Protein AF-Q7YS23-F1 (afdb_monomer_lite)

pLDDT: mean 78.77, std 21.62, range [31.27, 98.12]

Secondary structure (DSSP, 8-state):
-TTSPPHHHHHHTTTS-S--TTSPPPHHHHS--------S--------------------TTTTT-S--HHHHHHHHHHHHHHHHGGGGHHHHHHHHHHHTT-SSHHHHHHHHHHHHHTHHHHHHHHTTTHHHHHHHHHHHTT-SSHHHHHHHHHHHHHTHHHHHTS-TT--

Radius of gyration: 18.71 Å; chains: 1; bounding box: 56×41×37 Å

Foldseek 3Di:
DLQFDDPVNCVVVVVFFALCLVPPDDCVLQVQPDQPPPPPPDDDDDDDDDDDDPDPPPPPPVVPPPRDGSNNVVLQVLLVVLQVCAQVCCVVLVVQLVCQCPDPDLSSNLSSLSSLQSNCPSHVVVCVVVCLPVVVSLVVQCSDSTSSSVNSSVSSCVSCVVVVVPDDPPSD

InterPro domains:
  IPR011989 Armadillo-like helical [G3DSA:1.25.10.10] (34-172)
  IPR016024 Armadillo-type fold [SSF48371] (2-167)
  IPR040122 Importin beta family [PTHR10527] (60-164)

Organism: Bos taurus (NCBI:txid9913)

Structure (mmCIF, N/CA/C/O backbone):
data_AF-Q7YS23-F1
#
_entry.id   AF-Q7YS23-F1
#
loop_
_atom_site.group_PDB
_atom_site.id
_atom_site.type_symbol
_atom_site.label_atom_id
_atom_site.label_alt_id
_atom_site.label_comp_id
_atom_site.label_asym_id
_atom_site.label_entity_id
_atom_site.label_seq_id
_atom_site.pdbx_PDB_ins_code
_atom_site.Cartn_x
_atom_site.Cartn_y
_atom_site.Cartn_z
_atom_site.occupancy
_atom_site.B_iso_or_equiv
_atom_site.auth_seq_id
_atom_site.auth_comp_id
_atom_site.auth_asym_id
_atom_site.auth_atom_id
_atom_site.pdbx_PDB_model_num
ATOM 1 N N . ASN A 1 1 ? 5.981 -9.886 -11.941 1.00 60.47 1 ASN A N 1
ATOM 2 C CA . ASN A 1 1 ? 7.045 -10.423 -11.059 1.00 60.47 1 ASN A CA 1
ATOM 3 C C . ASN A 1 1 ? 8.075 -9.399 -10.585 1.00 60.47 1 ASN A C 1
ATOM 5 O O . ASN A 1 1 ? 8.807 -9.747 -9.677 1.00 60.47 1 ASN A O 1
ATOM 9 N N . GLY A 1 2 ? 8.130 -8.161 -11.105 1.00 78.62 2 GLY A N 1
ATOM 10 C CA . GLY A 1 2 ? 9.170 -7.195 -10.704 1.00 78.62 2 GLY A CA 1
ATOM 11 C C . GLY A 1 2 ? 9.095 -6.684 -9.258 1.00 78.62 2 GLY A C 1
ATOM 12 O O . GLY A 1 2 ? 10.122 -6.310 -8.721 1.00 78.62 2 GLY A O 1
ATOM 13 N N . MET A 1 3 ? 7.917 -6.701 -8.618 1.00 85.62 3 MET A N 1
ATOM 14 C CA . MET A 1 3 ? 7.718 -6.185 -7.250 1.00 85.62 3 MET A CA 1
ATOM 15 C C . MET A 1 3 ? 7.805 -7.236 -6.135 1.00 85.62 3 MET A C 1
ATOM 17 O O . MET A 1 3 ? 7.673 -6.881 -4.971 1.00 85.62 3 MET A O 1
ATOM 21 N N . LYS A 1 4 ? 8.004 -8.518 -6.459 1.00 87.19 4 LYS A N 1
ATOM 22 C CA . LYS A 1 4 ? 8.277 -9.537 -5.434 1.00 87.19 4 LYS A CA 1
ATOM 23 C C . LYS A 1 4 ? 9.730 -9.395 -4.982 1.00 87.19 4 LYS A C 1
ATOM 25 O O . LYS A 1 4 ? 10.582 -9.069 -5.806 1.00 87.19 4 LYS A O 1
ATOM 30 N N . TYR A 1 5 ? 10.011 -9.656 -3.706 1.00 85.00 5 TYR A N 1
ATOM 31 C CA . TYR A 1 5 ? 11.399 -9.783 -3.255 1.00 85.00 5 TYR A CA 1
ATOM 32 C C . TYR A 1 5 ? 12.104 -10.901 -4.029 1.00 85.00 5 TYR A C 1
ATOM 34 O O . TYR A 1 5 ? 11.506 -11.952 -4.277 1.00 85.00 5 TYR A O 1
ATOM 42 N N . SER A 1 6 ? 13.357 -10.669 -4.416 1.00 84.44 6 SER A N 1
ATOM 43 C CA . SER A 1 6 ? 14.227 -11.740 -4.896 1.00 84.44 6 SER A CA 1
ATOM 44 C C . SER A 1 6 ? 14.766 -12.558 -3.722 1.00 84.44 6 SER A C 1
ATOM 46 O O . SER A 1 6 ? 14.813 -12.076 -2.591 1.00 84.44 6 SER A O 1
ATOM 48 N N . ASP A 1 7 ? 15.225 -13.782 -3.987 1.00 80.38 7 ASP A N 1
ATOM 49 C CA . ASP A 1 7 ? 15.856 -14.613 -2.953 1.00 80.38 7 ASP A CA 1
ATOM 50 C C . ASP A 1 7 ? 17.074 -13.912 -2.335 1.00 80.38 7 ASP A C 1
ATOM 52 O O . ASP A 1 7 ? 17.320 -14.040 -1.141 1.00 80.38 7 ASP A O 1
ATOM 56 N N . ILE A 1 8 ? 17.805 -13.129 -3.136 1.00 80.25 8 ILE A N 1
ATOM 57 C CA . ILE A 1 8 ? 18.943 -12.326 -2.678 1.00 80.25 8 ILE A CA 1
ATOM 58 C C . ILE A 1 8 ? 18.465 -11.219 -1.735 1.00 80.25 8 ILE A C 1
ATOM 60 O O . ILE A 1 8 ? 19.043 -11.075 -0.663 1.00 80.25 8 ILE A O 1
ATOM 64 N N . ASP A 1 9 ? 17.388 -10.499 -2.079 1.00 78.88 9 ASP A N 1
ATOM 65 C CA . ASP A 1 9 ? 16.810 -9.483 -1.187 1.00 78.88 9 ASP A CA 1
ATOM 66 C C . ASP A 1 9 ? 16.396 -10.120 0.147 1.00 78.88 9 ASP A C 1
ATOM 68 O O . ASP A 1 9 ? 16.750 -9.614 1.201 1.00 78.88 9 ASP A O 1
ATOM 72 N N . ILE A 1 10 ? 15.710 -11.269 0.121 1.00 76.88 10 ILE A N 1
ATOM 73 C CA . ILE A 1 10 ? 15.285 -11.977 1.343 1.00 76.88 10 ILE A CA 1
ATOM 74 C C . ILE A 1 10 ? 16.498 -12.433 2.166 1.00 76.88 10 ILE A C 1
ATOM 76 O O . ILE A 1 10 ? 16.457 -12.393 3.393 1.00 76.88 10 ILE A O 1
ATOM 80 N N . ILE A 1 11 ? 17.578 -12.872 1.510 1.00 75.31 11 ILE A N 1
ATOM 81 C CA . ILE A 1 11 ? 18.821 -13.279 2.175 1.00 75.31 11 ILE A CA 1
ATOM 82 C C . ILE A 1 11 ? 19.512 -12.094 2.850 1.00 75.31 11 ILE A C 1
ATOM 84 O O . ILE A 1 11 ? 20.012 -12.261 3.958 1.00 75.31 11 ILE A O 1
ATOM 88 N N . LEU A 1 12 ? 19.551 -10.931 2.207 1.00 70.69 12 LEU A N 1
ATOM 89 C CA . LEU A 1 12 ? 20.114 -9.712 2.794 1.00 70.69 12 LEU A CA 1
ATOM 90 C C . LEU A 1 12 ? 19.232 -9.195 3.937 1.00 70.69 12 LEU A C 1
ATOM 92 O O . LEU A 1 12 ? 19.735 -8.777 4.970 1.00 70.69 12 LEU A O 1
ATOM 96 N N . LEU A 1 13 ? 17.914 -9.349 3.809 1.00 69.25 13 LEU A N 1
ATOM 97 C CA . LEU A 1 13 ? 16.922 -9.001 4.826 1.00 69.25 13 LEU A CA 1
ATOM 98 C C . LEU A 1 13 ? 16.822 -10.027 5.970 1.00 69.25 13 LEU A C 1
ATOM 100 O O . LEU A 1 13 ? 15.897 -9.933 6.768 1.00 69.25 13 LEU A O 1
ATOM 104 N N . LYS A 1 14 ? 17.724 -11.020 6.071 1.00 55.50 14 LYS A N 1
ATOM 105 C CA . LYS A 1 14 ? 17.616 -12.187 6.980 1.00 55.50 14 LYS A CA 1
ATOM 106 C C . LYS A 1 14 ? 17.473 -11.883 8.478 1.00 55.50 14 LYS A C 1
ATOM 108 O O . LYS A 1 14 ? 17.200 -12.824 9.218 1.00 55.50 14 LYS A O 1
ATOM 113 N N . GLY A 1 15 ? 17.613 -10.633 8.916 1.00 52.97 15 GLY A N 1
ATOM 114 C CA . GLY A 1 15 ? 17.202 -10.198 10.256 1.00 52.97 15 GLY A CA 1
ATOM 115 C C . GLY A 1 15 ? 15.677 -10.140 10.464 1.00 52.97 15 GLY A C 1
ATOM 116 O O . GLY A 1 15 ? 15.221 -10.435 11.560 1.00 52.97 15 GLY A O 1
ATOM 117 N N . ASP A 1 16 ? 14.890 -9.888 9.406 1.00 53.34 16 ASP A N 1
ATOM 118 C CA . ASP A 1 16 ? 13.453 -9.526 9.460 1.00 53.34 16 ASP A CA 1
ATOM 119 C C . ASP A 1 16 ? 12.489 -10.670 9.055 1.00 53.34 16 ASP A C 1
ATOM 121 O O . ASP A 1 16 ? 11.304 -10.449 8.777 1.00 53.34 16 ASP A O 1
ATOM 125 N N . VAL A 1 17 ? 12.988 -11.906 8.910 1.00 54.16 17 VAL A N 1
ATOM 126 C CA . VAL A 1 17 ? 12.231 -13.022 8.289 1.00 54.16 17 VAL A CA 1
ATOM 127 C C . VAL A 1 17 ? 11.755 -14.074 9.301 1.00 54.16 17 VAL A C 1
ATOM 129 O O . VAL A 1 17 ? 10.964 -14.958 8.938 1.00 54.16 17 VAL A O 1
ATOM 132 N N . GLU A 1 18 ? 12.187 -14.007 10.560 1.00 58.62 18 GLU A N 1
ATOM 133 C CA . GLU A 1 18 ? 11.705 -14.922 11.603 1.00 58.62 18 GLU A CA 1
ATOM 134 C C . GLU A 1 18 ? 10.231 -14.631 11.956 1.00 58.62 18 GLU A C 1
ATOM 136 O O . GLU A 1 18 ? 9.740 -13.522 11.779 1.00 58.62 18 GLU A O 1
ATOM 141 N N . GLU A 1 19 ? 9.462 -15.662 12.330 1.00 61.59 19 GLU A N 1
ATOM 142 C CA . GLU A 1 19 ? 8.054 -15.504 12.739 1.00 61.59 19 GLU A CA 1
ATOM 143 C C . GLU A 1 19 ? 8.002 -14.883 14.140 1.00 61.59 19 GLU A C 1
ATOM 145 O O . GLU A 1 19 ? 7.949 -15.582 15.150 1.00 61.59 19 GLU A O 1
ATOM 150 N N . ASP A 1 20 ? 8.064 -13.559 14.178 1.00 64.00 20 ASP A N 1
ATOM 151 C CA . ASP A 1 20 ? 8.302 -12.735 15.361 1.00 64.00 20 ASP A CA 1
ATOM 152 C C . ASP A 1 20 ? 7.023 -12.140 15.968 1.00 64.00 20 ASP A C 1
ATOM 154 O O . ASP A 1 20 ? 7.099 -11.250 16.799 1.00 64.00 20 ASP A O 1
ATOM 158 N N . GLU A 1 21 ? 5.843 -12.654 15.608 1.00 65.69 21 GLU A N 1
ATOM 159 C CA . GLU A 1 21 ? 4.524 -12.110 15.992 1.00 65.69 21 GLU A CA 1
ATOM 160 C C . GLU A 1 21 ? 4.373 -11.816 17.502 1.00 65.69 21 GLU A C 1
ATOM 162 O O . GLU A 1 21 ? 3.645 -10.911 17.903 1.00 65.69 21 GLU A O 1
ATOM 167 N N . THR A 1 22 ? 5.046 -12.590 18.360 1.00 70.75 22 THR A N 1
ATOM 168 C CA . THR A 1 22 ? 4.995 -12.435 19.825 1.00 70.75 22 THR A CA 1
ATOM 169 C C . THR A 1 22 ? 6.064 -11.504 20.403 1.00 70.75 22 THR A C 1
ATOM 171 O O . THR A 1 22 ? 6.093 -11.286 21.616 1.00 70.75 22 THR A O 1
ATOM 174 N N . ILE A 1 23 ? 6.971 -11.007 19.571 1.00 72.19 23 ILE A N 1
ATOM 175 C CA . ILE A 1 23 ? 8.055 -10.099 19.932 1.00 72.19 23 ILE A CA 1
ATOM 176 C C . ILE A 1 23 ? 7.585 -8.691 19.547 1.00 72.19 23 ILE A C 1
ATOM 178 O O . ILE A 1 23 ? 7.229 -8.471 18.394 1.00 72.19 23 ILE A O 1
ATOM 182 N N . PRO A 1 24 ? 7.520 -7.733 20.490 1.00 72.56 24 PRO A N 1
ATOM 183 C CA . PRO A 1 24 ? 7.206 -6.354 20.138 1.00 72.56 24 PRO A CA 1
ATOM 184 C C . PRO A 1 24 ? 8.202 -5.825 19.100 1.00 72.56 24 PRO A C 1
ATOM 186 O O . PRO A 1 24 ? 9.406 -5.908 19.338 1.00 72.56 24 PRO A O 1
ATOM 189 N N . ASP A 1 25 ? 7.688 -5.270 17.998 1.00 68.00 25 ASP A N 1
ATOM 190 C CA . ASP A 1 25 ? 8.489 -4.619 16.956 1.00 68.00 25 ASP A CA 1
ATOM 191 C C . ASP A 1 25 ? 9.444 -3.592 17.579 1.00 68.00 25 ASP A C 1
ATOM 193 O O . ASP A 1 25 ? 9.017 -2.706 18.335 1.00 68.00 25 ASP A O 1
ATOM 197 N N . SER A 1 26 ? 10.736 -3.685 17.263 1.00 72.38 26 SER A N 1
ATOM 198 C CA . SER A 1 26 ? 11.670 -2.614 17.589 1.00 72.38 26 SER A CA 1
ATOM 199 C C . SER A 1 26 ? 11.424 -1.427 16.655 1.00 72.38 26 SER A C 1
ATOM 201 O O . SER A 1 26 ? 10.899 -1.571 15.550 1.00 72.38 26 SER A O 1
ATOM 203 N N . GLU A 1 27 ? 11.824 -0.217 17.061 1.00 63.06 27 GLU A N 1
ATOM 204 C CA . GLU A 1 27 ? 11.686 0.948 16.178 1.00 63.06 27 GLU A CA 1
ATOM 205 C C . GLU A 1 27 ? 12.409 0.761 14.838 1.00 63.06 27 GLU A C 1
ATOM 207 O O . GLU A 1 27 ? 12.024 1.396 13.863 1.00 63.06 27 GLU A O 1
ATOM 212 N N . GLN A 1 28 ? 13.452 -0.068 14.775 1.00 65.25 28 GLN A N 1
ATOM 213 C CA . GLN A 1 28 ? 14.224 -0.293 13.553 1.00 65.25 28 GLN A CA 1
ATOM 214 C C . GLN A 1 28 ? 13.462 -1.161 12.538 1.00 65.25 28 GLN A C 1
ATOM 216 O O . GLN A 1 28 ? 13.5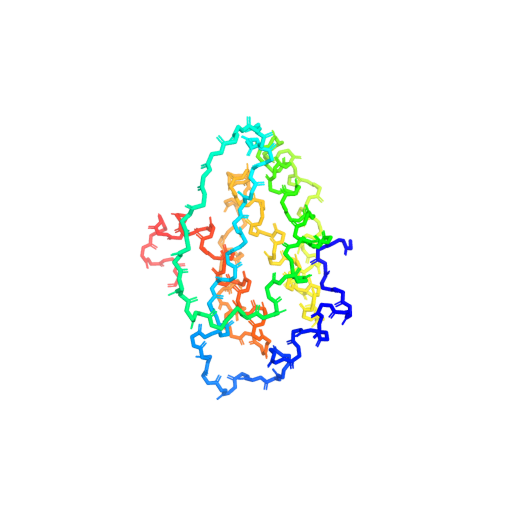43 -0.883 11.344 1.00 65.25 28 GLN A O 1
ATOM 221 N N . ASP A 1 29 ? 12.638 -2.102 13.004 1.00 66.19 29 ASP A N 1
ATOM 222 C CA . ASP A 1 29 ? 11.932 -3.087 12.163 1.00 66.19 29 ASP A CA 1
ATOM 223 C C . ASP A 1 29 ? 10.753 -2.455 11.401 1.00 66.19 29 ASP A C 1
ATOM 225 O O . ASP A 1 29 ? 10.464 -2.769 10.242 1.00 66.19 29 ASP A O 1
ATOM 229 N N . ILE A 1 30 ? 10.071 -1.510 12.054 1.00 66.31 30 ILE A N 1
ATOM 230 C CA . ILE A 1 30 ? 8.906 -0.799 11.503 1.00 66.31 30 ILE A CA 1
ATOM 231 C C . ILE A 1 30 ? 9.242 0.596 10.983 1.00 66.31 30 ILE A C 1
ATOM 233 O O . ILE A 1 30 ? 8.357 1.289 10.464 1.00 66.31 30 ILE A O 1
ATOM 237 N N . ARG A 1 31 ? 10.498 1.040 11.125 1.00 60.84 31 ARG A N 1
ATOM 238 C CA . ARG A 1 31 ? 10.931 2.328 10.585 1.00 60.84 31 ARG A CA 1
ATOM 239 C C . ARG A 1 31 ? 10.668 2.325 9.082 1.00 60.84 31 ARG A C 1
ATOM 241 O O . ARG A 1 31 ? 11.117 1.415 8.380 1.00 60.84 31 ARG A O 1
ATOM 248 N N . PRO A 1 32 ? 9.948 3.329 8.552 1.00 53.69 32 PRO A N 1
ATOM 249 C CA . PRO A 1 32 ? 9.711 3.364 7.127 1.00 53.69 32 PRO A CA 1
ATOM 250 C C . PRO A 1 32 ? 11.061 3.516 6.428 1.00 53.69 32 PRO A C 1
ATOM 252 O O . PRO A 1 32 ? 11.756 4.520 6.599 1.00 53.69 32 PRO A O 1
ATOM 255 N N . ARG A 1 33 ? 11.430 2.521 5.620 1.00 63.50 33 ARG A N 1
ATOM 256 C CA . ARG A 1 33 ? 12.567 2.611 4.700 1.00 63.50 33 ARG A CA 1
ATOM 257 C C . ARG A 1 33 ? 12.160 3.542 3.557 1.00 63.50 33 ARG A C 1
ATOM 259 O O . ARG A 1 33 ? 11.735 3.105 2.484 1.00 63.50 33 ARG A O 1
ATOM 266 N N . PHE A 1 34 ? 12.166 4.847 3.835 1.00 50.59 34 PHE A N 1
ATOM 267 C CA . PHE A 1 34 ? 11.861 5.883 2.856 1.00 50.59 34 PHE A CA 1
ATOM 268 C C . PHE A 1 34 ? 12.984 5.930 1.831 1.00 50.59 34 PHE A C 1
ATOM 270 O O . PHE A 1 34 ? 14.045 6.505 2.053 1.00 50.59 34 PHE A O 1
ATOM 277 N N . HIS A 1 35 ? 12.718 5.346 0.674 1.00 49.59 35 HIS A N 1
ATOM 278 C CA . HIS A 1 35 ? 13.570 5.505 -0.485 1.00 49.59 35 HIS A CA 1
ATOM 279 C C . HIS A 1 35 ? 13.368 6.928 -0.998 1.00 49.59 35 HIS A C 1
ATOM 281 O O . HIS A 1 35 ? 12.295 7.260 -1.507 1.00 49.59 35 HIS A O 1
ATOM 287 N N . ARG A 1 36 ? 14.366 7.798 -0.811 1.00 40.88 36 ARG A N 1
ATOM 288 C CA . ARG A 1 36 ? 14.339 9.141 -1.396 1.00 40.88 36 ARG A CA 1
ATOM 289 C C . ARG A 1 36 ? 14.201 8.988 -2.910 1.00 40.88 36 ARG A C 1
ATOM 291 O O . ARG A 1 36 ? 15.074 8.417 -3.559 1.00 40.88 36 ARG A O 1
ATOM 298 N N . SER A 1 37 ? 13.124 9.518 -3.484 1.00 38.81 37 SER A N 1
ATOM 299 C CA . SER A 1 37 ? 13.004 9.659 -4.934 1.00 38.81 37 SER A CA 1
ATOM 300 C C . SER A 1 37 ? 14.092 10.619 -5.415 1.00 38.81 37 SER A C 1
ATOM 302 O O . SER A 1 37 ? 13.899 11.834 -5.387 1.00 38.81 37 SER A O 1
ATOM 304 N N . ARG A 1 38 ? 15.248 10.106 -5.857 1.00 44.22 38 ARG A N 1
ATOM 305 C CA . ARG A 1 38 ? 16.154 10.896 -6.698 1.00 44.22 38 ARG A CA 1
ATOM 306 C C . ARG A 1 38 ? 15.452 11.091 -8.035 1.00 44.22 38 ARG A C 1
ATOM 308 O O . ARG A 1 38 ? 15.496 10.237 -8.916 1.00 44.22 38 ARG A O 1
ATOM 315 N N . THR A 1 39 ? 14.766 12.218 -8.181 1.00 38.97 39 THR A N 1
ATOM 316 C CA . THR A 1 39 ? 14.409 12.746 -9.493 1.00 38.97 39 THR A CA 1
ATOM 317 C C . THR A 1 39 ? 15.709 12.914 -10.284 1.00 38.97 39 THR A C 1
ATOM 319 O O . THR A 1 39 ? 16.638 13.584 -9.843 1.00 38.97 39 THR A O 1
ATOM 322 N N . VAL A 1 40 ? 15.808 12.268 -11.450 1.00 45.19 40 VAL A N 1
ATOM 323 C CA . VAL A 1 40 ? 16.997 12.249 -12.334 1.00 45.19 40 VAL A CA 1
ATOM 324 C C . VAL A 1 40 ? 17.172 13.596 -13.063 1.00 45.19 40 VAL A C 1
ATOM 326 O O . VAL A 1 40 ? 17.474 13.662 -14.247 1.00 45.19 40 VAL A O 1
ATOM 329 N N . ALA A 1 41 ? 16.915 14.708 -12.379 1.00 41.28 41 ALA A N 1
ATOM 330 C CA . ALA A 1 41 ? 16.876 16.039 -12.964 1.00 41.28 41 ALA A CA 1
ATOM 331 C C . ALA A 1 41 ? 17.677 17.042 -12.129 1.00 41.28 41 ALA A C 1
ATOM 333 O O . ALA A 1 41 ? 17.157 18.092 -11.784 1.00 41.28 41 ALA A O 1
ATOM 334 N N . GLN A 1 42 ? 18.927 16.711 -11.795 1.00 43.31 42 GLN A N 1
ATOM 335 C CA . GLN A 1 42 ? 20.008 17.686 -11.598 1.00 43.31 42 GLN A CA 1
ATOM 336 C C . GLN A 1 42 ? 21.325 16.954 -11.320 1.00 43.31 42 GLN A C 1
ATOM 338 O O . GLN A 1 42 ? 21.697 16.694 -10.182 1.00 43.31 42 GLN A O 1
ATOM 343 N N . GLN A 1 43 ? 22.035 16.613 -12.389 1.00 36.47 43 GLN A N 1
ATOM 344 C CA . GLN A 1 43 ? 23.493 16.575 -12.375 1.00 36.47 43 GLN A CA 1
ATOM 345 C C . GLN A 1 43 ? 23.931 17.373 -13.598 1.00 36.47 43 GLN A C 1
ATOM 347 O O . GLN A 1 43 ? 23.989 16.859 -14.711 1.00 36.47 43 GLN A O 1
ATOM 352 N N . HIS A 1 44 ? 24.098 18.674 -13.393 1.00 35.47 44 HIS A N 1
ATOM 353 C CA . HIS A 1 44 ? 24.958 19.484 -14.236 1.00 35.47 44 HIS A CA 1
ATOM 354 C C . HIS A 1 44 ? 26.115 19.913 -13.347 1.00 35.47 44 HIS A C 1
ATOM 356 O O . HIS A 1 44 ? 25.892 20.448 -12.261 1.00 35.47 44 HIS A O 1
ATOM 362 N N . ASP A 1 45 ? 27.305 19.566 -13.820 1.00 38.72 45 ASP A N 1
ATOM 363 C CA . ASP A 1 45 ? 28.608 19.868 -13.256 1.00 38.72 45 ASP A CA 1
ATOM 364 C C . ASP A 1 45 ? 28.782 21.367 -12.990 1.00 38.72 45 ASP A C 1
ATOM 366 O O . ASP A 1 45 ? 28.482 22.180 -13.864 1.00 38.72 45 ASP A O 1
ATOM 370 N N . GLU A 1 46 ? 29.350 21.721 -11.836 1.00 34.41 46 GLU A N 1
ATOM 371 C CA . GLU A 1 46 ? 30.355 22.784 -11.775 1.00 34.41 46 GLU A CA 1
ATOM 372 C C . GLU A 1 46 ? 31.232 22.631 -10.521 1.00 34.41 46 GLU A C 1
ATOM 374 O O . GLU A 1 46 ? 30.742 22.419 -9.413 1.00 34.41 46 GLU A O 1
ATOM 379 N N . ASP A 1 47 ? 32.542 22.693 -10.758 1.00 37.56 47 ASP A N 1
ATOM 380 C CA . ASP A 1 47 ? 33.663 22.562 -9.827 1.00 37.56 47 ASP A CA 1
ATOM 381 C C . ASP A 1 47 ? 33.600 23.509 -8.614 1.00 37.56 47 ASP A C 1
ATOM 383 O O . ASP A 1 47 ? 33.291 24.693 -8.765 1.00 37.56 47 ASP A O 1
ATOM 387 N N . GLY A 1 48 ? 34.070 23.054 -7.441 1.00 31.27 48 GLY A N 1
ATOM 388 C CA . GLY A 1 48 ? 34.555 23.990 -6.420 1.00 31.27 48 GLY A CA 1
ATOM 389 C C . GLY A 1 48 ? 34.694 23.495 -4.976 1.00 31.27 48 GLY A C 1
ATOM 390 O O . GLY A 1 48 ? 33.772 23.669 -4.195 1.00 31.27 48 GLY A O 1
ATOM 391 N N . ILE A 1 49 ? 35.926 23.091 -4.634 1.00 32.91 49 ILE A N 1
ATOM 392 C CA . ILE A 1 49 ? 36.630 23.276 -3.343 1.00 32.91 49 ILE A CA 1
ATOM 393 C C . ILE A 1 49 ? 36.261 22.344 -2.167 1.00 32.91 49 ILE A C 1
ATOM 395 O O . ILE A 1 49 ? 35.138 22.290 -1.686 1.00 32.91 49 ILE A O 1
ATOM 399 N N . GLU A 1 50 ? 37.314 21.662 -1.709 1.00 41.19 50 GLU A N 1
ATOM 400 C CA . GLU A 1 50 ? 37.463 20.822 -0.519 1.00 41.19 50 GLU A CA 1
ATOM 401 C C . GLU A 1 50 ? 37.193 21.594 0.787 1.00 41.19 50 GLU A C 1
ATOM 403 O O . GLU A 1 50 ? 37.849 22.602 1.050 1.00 41.19 50 GLU A O 1
ATOM 408 N N . GLU A 1 51 ? 36.317 21.064 1.644 1.00 35.47 51 GLU A N 1
ATOM 409 C CA . GLU A 1 51 ? 36.406 21.232 3.099 1.00 35.47 51 GLU A CA 1
ATOM 410 C C . GLU A 1 51 ? 36.261 19.841 3.737 1.00 35.47 51 GLU A C 1
ATOM 412 O O . GLU A 1 51 ? 35.242 19.169 3.583 1.00 35.47 51 GLU A O 1
ATOM 417 N N . GLU A 1 52 ? 37.344 19.384 4.370 1.00 43.84 52 GLU A N 1
ATOM 418 C CA . GLU A 1 52 ? 37.376 18.204 5.232 1.00 43.84 52 GLU A CA 1
ATOM 419 C C . GLU A 1 52 ? 36.606 18.521 6.524 1.00 43.84 52 GLU A C 1
ATOM 421 O O . GLU A 1 52 ? 37.080 19.299 7.353 1.00 43.84 52 GLU A O 1
ATOM 426 N N . GLU A 1 53 ? 35.434 17.912 6.706 1.00 37.22 53 GLU A N 1
ATOM 427 C CA . GLU A 1 53 ? 34.846 17.703 8.030 1.00 37.22 53 GLU A CA 1
ATOM 428 C C . GLU A 1 53 ? 34.961 16.206 8.355 1.00 37.22 53 GLU A C 1
ATOM 430 O O . GLU A 1 53 ? 34.285 15.369 7.757 1.00 37.22 53 GLU A O 1
ATOM 435 N N . ASP A 1 54 ? 35.885 15.887 9.270 1.00 47.53 54 ASP A N 1
ATOM 436 C CA . ASP A 1 54 ? 35.914 14.640 10.039 1.00 47.53 54 ASP A CA 1
ATOM 437 C C . ASP A 1 54 ? 34.596 14.540 10.831 1.00 47.53 54 ASP A C 1
ATOM 439 O O . ASP A 1 54 ? 34.509 15.030 11.960 1.00 47.53 54 ASP A O 1
ATOM 443 N N . ASP A 1 55 ? 33.575 13.913 10.247 1.00 41.31 55 ASP A N 1
ATOM 444 C CA . ASP A 1 55 ? 32.524 13.248 11.013 1.00 41.31 55 ASP A CA 1
ATOM 445 C C . ASP A 1 55 ? 32.786 11.742 10.933 1.00 41.31 55 ASP A C 1
ATOM 447 O O . ASP A 1 55 ? 32.609 11.088 9.904 1.00 41.31 55 ASP A O 1
ATOM 451 N N . ASP A 1 56 ? 33.257 11.222 12.064 1.00 45.19 56 ASP A N 1
ATOM 452 C CA . ASP A 1 56 ? 33.437 9.813 12.417 1.00 45.19 56 ASP A CA 1
ATOM 453 C C . ASP A 1 56 ? 32.052 9.134 12.572 1.00 45.19 56 ASP A C 1
ATOM 455 O O . ASP A 1 56 ? 31.757 8.469 13.567 1.00 45.19 56 ASP A O 1
ATOM 459 N N . ASP A 1 57 ? 31.161 9.337 11.600 1.00 43.53 57 ASP A N 1
ATOM 460 C CA . ASP A 1 57 ? 29.999 8.486 11.413 1.00 43.53 57 ASP A CA 1
ATOM 461 C C . ASP A 1 57 ? 30.529 7.229 10.734 1.00 43.53 57 ASP A C 1
ATOM 463 O O . ASP A 1 57 ? 30.928 7.266 9.569 1.00 43.53 57 ASP A O 1
ATOM 467 N N . GLU A 1 58 ? 30.582 6.124 11.484 1.00 41.28 58 GLU A N 1
ATOM 468 C CA . GLU A 1 58 ? 30.699 4.774 10.938 1.00 41.28 58 GLU A CA 1
ATOM 469 C C . GLU A 1 58 ? 29.759 4.679 9.733 1.00 41.28 58 GLU A C 1
ATOM 471 O O . GLU A 1 58 ? 28.547 4.520 9.882 1.00 41.28 58 GLU A O 1
ATOM 476 N N . ILE A 1 59 ? 30.324 4.854 8.535 1.00 41.88 59 ILE A N 1
ATOM 477 C CA . ILE A 1 59 ? 29.623 4.668 7.279 1.00 41.88 59 ILE A CA 1
ATOM 478 C C . ILE A 1 59 ? 29.214 3.208 7.318 1.00 41.88 59 ILE A C 1
ATOM 480 O O . ILE A 1 59 ? 30.053 2.315 7.195 1.00 41.88 59 ILE A O 1
ATOM 484 N N . ASP A 1 60 ? 27.932 2.990 7.592 1.00 42.69 60 ASP A N 1
ATOM 485 C CA . ASP A 1 60 ? 27.276 1.707 7.475 1.00 42.69 60 ASP A CA 1
ATOM 486 C C . ASP A 1 60 ? 27.537 1.218 6.047 1.00 42.69 60 ASP A C 1
ATOM 488 O O . ASP A 1 60 ? 26.908 1.652 5.080 1.00 42.69 60 ASP A O 1
ATOM 492 N N . ASP A 1 61 ? 28.550 0.363 5.901 1.00 41.00 61 ASP A N 1
ATOM 493 C CA . ASP A 1 61 ? 28.989 -0.221 4.633 1.00 41.00 61 ASP A CA 1
ATOM 494 C C . ASP A 1 61 ? 27.863 -1.057 3.968 1.00 41.00 61 ASP A C 1
ATOM 496 O O . ASP A 1 61 ? 28.048 -1.568 2.860 1.00 41.00 61 ASP A O 1
ATOM 500 N N . ASP A 1 62 ? 26.679 -1.177 4.592 1.00 48.22 62 ASP A N 1
ATOM 501 C CA . ASP A 1 62 ? 25.449 -1.735 4.011 1.00 48.22 62 ASP A CA 1
ATOM 502 C C . ASP A 1 62 ? 24.702 -0.760 3.068 1.00 48.22 62 ASP A C 1
ATOM 504 O O . ASP A 1 62 ? 23.979 -1.190 2.161 1.00 48.22 62 ASP A O 1
ATOM 508 N N . ASP A 1 63 ? 24.916 0.557 3.182 1.00 49.59 63 ASP A N 1
ATOM 509 C CA . ASP A 1 63 ? 24.172 1.551 2.389 1.00 49.59 63 ASP A CA 1
ATOM 510 C C . ASP A 1 63 ? 24.651 1.659 0.926 1.00 49.59 63 ASP A C 1
ATOM 512 O O . ASP A 1 63 ? 23.927 2.143 0.050 1.00 49.59 63 ASP A O 1
ATOM 516 N N . THR A 1 64 ? 25.844 1.156 0.594 1.00 46.38 64 THR A N 1
ATOM 517 C CA . THR A 1 64 ? 26.427 1.349 -0.750 1.00 46.38 64 THR A CA 1
ATOM 518 C C . THR A 1 64 ? 26.043 0.282 -1.785 1.00 46.38 64 THR A C 1
ATOM 520 O O . THR A 1 64 ? 26.193 0.522 -2.986 1.00 46.38 64 THR A O 1
ATOM 523 N N . ILE A 1 65 ? 25.478 -0.864 -1.379 1.00 47.84 65 ILE A N 1
ATOM 524 C CA . ILE A 1 65 ? 25.022 -1.930 -2.305 1.00 47.84 65 ILE A CA 1
ATOM 525 C C . ILE A 1 65 ? 23.481 -1.970 -2.457 1.00 47.84 65 ILE A C 1
ATOM 527 O O . ILE A 1 65 ? 22.957 -2.592 -3.385 1.00 47.84 65 ILE A O 1
ATOM 531 N N . SER A 1 66 ? 22.735 -1.252 -1.613 1.00 59.47 66 SER A N 1
ATOM 532 C CA . SER A 1 66 ? 21.276 -1.397 -1.453 1.00 59.47 66 SER A CA 1
ATOM 533 C C . SER A 1 66 ? 20.397 -0.545 -2.390 1.00 59.47 66 SER A C 1
ATOM 535 O O . SER A 1 66 ? 19.187 -0.782 -2.511 1.00 59.47 66 SER A O 1
ATOM 537 N N . ASP A 1 67 ? 20.917 0.479 -3.067 1.00 64.38 67 ASP A N 1
ATOM 538 C CA . ASP A 1 67 ? 20.051 1.656 -3.209 1.00 64.38 67 ASP A CA 1
ATOM 539 C C . ASP A 1 67 ? 18.999 1.614 -4.343 1.00 64.38 67 ASP A C 1
ATOM 541 O O . ASP A 1 67 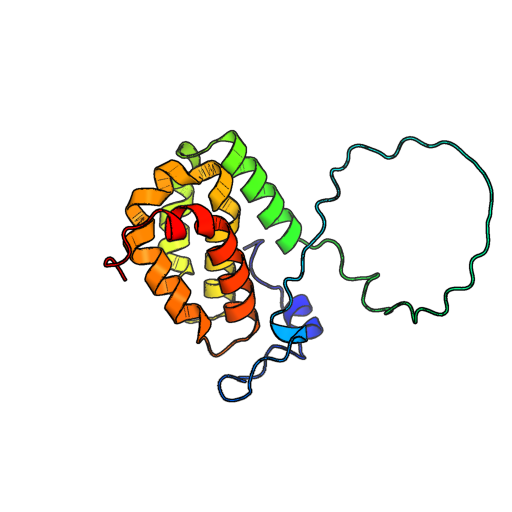? 17.898 2.155 -4.195 1.00 64.38 67 ASP A O 1
ATOM 545 N N . TRP A 1 68 ? 19.214 0.851 -5.422 1.00 74.56 68 TRP A N 1
ATOM 546 C CA . TRP A 1 68 ? 18.228 0.735 -6.509 1.00 74.56 68 TRP A CA 1
ATOM 547 C C . TRP A 1 68 ? 18.145 -0.666 -7.121 1.00 74.56 68 TRP A C 1
ATOM 549 O O . TRP A 1 68 ? 19.015 -1.087 -7.879 1.00 74.56 68 TRP A O 1
ATOM 559 N N . ASN A 1 69 ? 17.050 -1.379 -6.846 1.00 82.56 69 ASN A N 1
ATOM 560 C CA . ASN A 1 69 ? 16.791 -2.714 -7.388 1.00 82.56 69 ASN A CA 1
ATOM 561 C C . ASN A 1 69 ? 15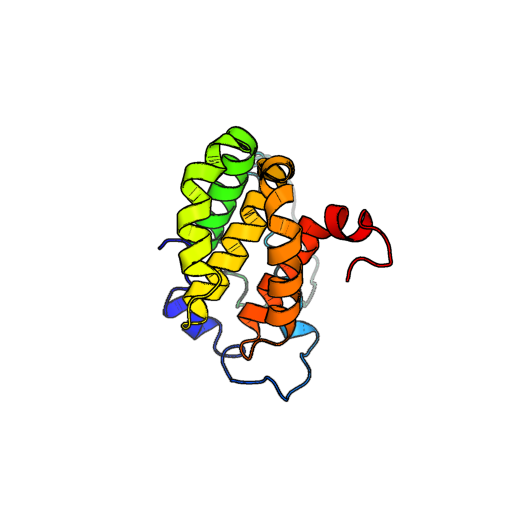.539 -2.738 -8.287 1.00 82.56 69 ASN A C 1
ATOM 563 O O . ASN A 1 69 ? 14.765 -1.777 -8.367 1.00 82.56 69 ASN A O 1
ATOM 567 N N . LEU A 1 70 ? 15.326 -3.863 -8.982 1.00 88.06 70 LEU A N 1
ATOM 568 C CA . LEU A 1 70 ? 14.190 -4.049 -9.895 1.00 88.06 70 LEU A CA 1
ATOM 569 C C . LEU A 1 70 ? 12.842 -3.804 -9.203 1.00 88.06 70 LEU A C 1
ATOM 571 O O . LEU A 1 70 ? 11.916 -3.275 -9.822 1.00 88.06 70 LEU A O 1
ATOM 575 N N . ARG A 1 71 ? 12.746 -4.159 -7.921 1.00 89.31 71 ARG A N 1
ATOM 576 C CA . ARG A 1 71 ? 11.551 -3.971 -7.104 1.00 89.31 71 ARG A CA 1
ATOM 577 C C . ARG A 1 71 ? 11.233 -2.493 -6.894 1.00 89.31 71 ARG A C 1
ATOM 579 O O . ARG A 1 71 ? 10.111 -2.086 -7.203 1.00 89.31 71 ARG A O 1
ATOM 586 N N . LYS A 1 72 ? 12.212 -1.682 -6.476 1.00 85.25 72 LYS A N 1
ATOM 587 C CA . LYS A 1 72 ? 12.070 -0.218 -6.330 1.00 85.25 72 LYS A CA 1
ATOM 588 C C . LYS A 1 72 ? 11.712 0.438 -7.664 1.00 85.25 72 LYS A C 1
ATOM 590 O O . LYS A 1 72 ? 10.750 1.198 -7.740 1.00 85.25 72 LYS A O 1
ATOM 595 N N . CYS A 1 73 ? 12.415 0.066 -8.736 1.00 91.06 73 CYS A N 1
ATOM 596 C CA . CYS A 1 73 ? 12.147 0.576 -10.080 1.00 91.06 73 CYS A CA 1
ATOM 597 C C . CYS A 1 73 ? 10.725 0.248 -10.557 1.00 91.06 73 CYS A C 1
ATOM 599 O O . CYS A 1 73 ? 10.039 1.114 -11.094 1.00 91.06 73 CYS A O 1
ATOM 601 N N . SER A 1 74 ? 10.256 -0.979 -10.312 1.00 94.75 74 SER A N 1
ATOM 602 C CA . SER A 1 74 ? 8.905 -1.404 -10.689 1.00 94.75 74 SER A CA 1
ATOM 603 C C . SER A 1 74 ? 7.828 -0.613 -9.943 1.00 94.75 74 SER A C 1
ATOM 605 O O . SER A 1 74 ? 6.853 -0.194 -10.563 1.00 94.75 74 SER A O 1
ATOM 607 N N . ALA A 1 75 ? 8.000 -0.395 -8.635 1.00 93.19 75 ALA A N 1
ATOM 608 C CA . ALA A 1 75 ? 7.059 0.381 -7.828 1.00 93.19 75 ALA A CA 1
ATOM 609 C C . ALA A 1 75 ? 7.027 1.857 -8.255 1.00 93.19 75 ALA A C 1
ATOM 611 O O . ALA A 1 75 ? 5.948 2.397 -8.484 1.00 93.19 75 ALA A O 1
ATOM 612 N N . ALA A 1 76 ? 8.197 2.475 -8.453 1.00 92.00 76 ALA A N 1
ATOM 613 C CA . ALA A 1 76 ? 8.305 3.859 -8.913 1.00 92.00 76 ALA A CA 1
ATOM 614 C C . ALA A 1 76 ? 7.701 4.054 -10.313 1.00 92.00 76 ALA A C 1
ATOM 616 O O . ALA A 1 76 ? 6.976 5.016 -10.556 1.00 92.00 76 ALA A O 1
ATOM 617 N N . ALA A 1 77 ? 7.948 3.119 -11.235 1.00 95.44 77 ALA A N 1
ATOM 618 C CA . ALA A 1 77 ? 7.337 3.153 -12.558 1.00 95.44 77 ALA A CA 1
ATOM 619 C C . ALA A 1 77 ? 5.808 3.029 -12.478 1.00 95.44 77 ALA A C 1
ATOM 621 O O . ALA A 1 77 ? 5.105 3.745 -13.191 1.00 95.44 77 ALA A O 1
ATOM 622 N N . LEU A 1 78 ? 5.285 2.154 -11.609 1.00 97.25 78 LEU A N 1
ATOM 623 C CA . LEU A 1 78 ? 3.841 2.008 -11.434 1.00 97.25 78 LEU A CA 1
ATOM 624 C C . LEU A 1 78 ? 3.199 3.266 -10.832 1.00 97.25 78 LEU A C 1
ATOM 626 O O . LEU A 1 78 ? 2.131 3.652 -11.293 1.00 97.25 78 LEU A O 1
ATOM 630 N N . ASP A 1 79 ? 3.842 3.917 -9.864 1.00 95.94 79 ASP A N 1
ATOM 631 C CA . ASP A 1 79 ? 3.364 5.178 -9.278 1.00 95.94 79 ASP A CA 1
ATOM 632 C C . ASP A 1 79 ? 3.257 6.286 -10.346 1.00 95.94 79 ASP A C 1
ATOM 634 O O . ASP A 1 79 ? 2.219 6.934 -10.506 1.00 95.94 79 ASP A O 1
ATOM 638 N N . VAL A 1 80 ? 4.281 6.426 -11.196 1.00 97.31 80 VAL A N 1
ATOM 639 C CA . VAL A 1 80 ? 4.236 7.358 -12.337 1.00 97.31 80 VAL A CA 1
ATOM 640 C C . VAL A 1 80 ? 3.109 6.996 -13.309 1.00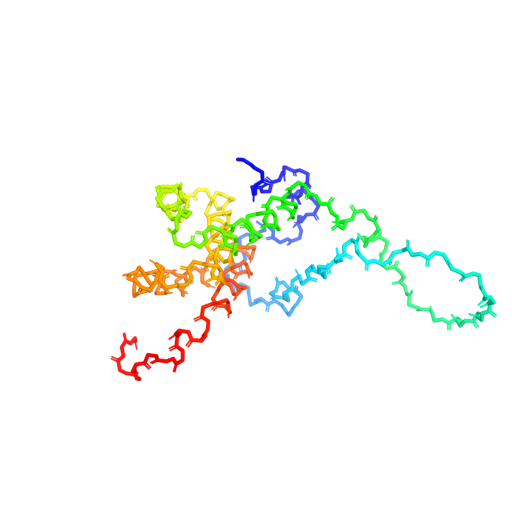 97.31 80 VAL A C 1
ATOM 642 O O . VAL A 1 80 ? 2.356 7.873 -13.730 1.00 97.31 80 VAL A O 1
ATOM 645 N N . LEU A 1 81 ? 2.948 5.714 -13.654 1.00 97.75 81 LEU A N 1
ATOM 646 C CA . LEU A 1 81 ? 1.860 5.266 -14.529 1.00 97.75 81 LEU A CA 1
ATOM 647 C C . LEU A 1 81 ? 0.482 5.553 -13.921 1.00 97.75 81 LEU A C 1
ATOM 649 O O . LEU A 1 81 ? -0.403 6.020 -14.635 1.00 97.75 81 LEU A O 1
ATOM 653 N N . ALA A 1 82 ? 0.304 5.327 -12.620 1.00 98.00 82 ALA A N 1
ATOM 654 C CA . ALA A 1 82 ? -0.932 5.638 -11.913 1.00 98.00 82 ALA A CA 1
ATOM 655 C C . ALA A 1 82 ? -1.243 7.137 -11.975 1.00 98.00 82 ALA A C 1
ATOM 657 O O . ALA A 1 82 ? -2.388 7.514 -12.202 1.00 98.00 82 ALA A O 1
ATOM 658 N N . ASN A 1 83 ? -0.237 8.002 -11.845 1.00 95.75 83 ASN A N 1
ATOM 659 C CA . ASN A 1 83 ? -0.424 9.449 -11.948 1.00 95.75 83 ASN A CA 1
ATOM 660 C C . ASN A 1 83 ? -0.738 9.930 -13.376 1.00 95.75 83 ASN A C 1
ATOM 662 O O . ASN A 1 83 ? -1.454 10.919 -13.548 1.00 95.75 83 ASN A O 1
ATOM 666 N N . VAL A 1 84 ? -0.240 9.230 -14.400 1.00 98.00 84 VAL A N 1
ATOM 667 C CA . VAL A 1 84 ? -0.510 9.546 -15.813 1.00 98.00 84 VAL A CA 1
ATOM 668 C C . VAL A 1 84 ? -1.896 9.064 -16.246 1.00 98.00 84 VAL A C 1
ATOM 670 O O . VAL A 1 84 ? -2.669 9.850 -16.789 1.00 98.00 84 VAL A O 1
ATOM 673 N N . TYR A 1 85 ? -2.214 7.789 -16.009 1.00 98.00 85 TYR A N 1
ATOM 674 C CA . TYR A 1 85 ? -3.435 7.143 -16.511 1.00 98.00 85 TYR A CA 1
ATOM 675 C C . TYR A 1 85 ? -4.611 7.208 -15.532 1.00 98.00 85 TYR A C 1
ATOM 677 O O . TYR A 1 85 ? -5.760 7.031 -15.937 1.00 98.00 85 TYR A O 1
ATOM 685 N N . ARG A 1 86 ? -4.354 7.499 -14.253 1.00 97.75 86 ARG A N 1
ATOM 686 C CA . ARG A 1 86 ? -5.373 7.597 -13.200 1.00 97.75 86 ARG A CA 1
ATOM 687 C C . ARG A 1 86 ? -6.266 6.352 -13.173 1.00 97.75 86 ARG A C 1
ATOM 689 O O . ARG A 1 86 ? -5.785 5.231 -13.336 1.00 97.75 86 ARG A O 1
ATOM 696 N N . ASP A 1 87 ? -7.571 6.543 -13.013 1.00 97.38 87 ASP A N 1
ATOM 697 C CA . ASP A 1 87 ? -8.555 5.467 -12.906 1.00 97.38 87 ASP A CA 1
ATOM 698 C C . ASP A 1 87 ? -8.627 4.566 -14.159 1.00 97.38 87 ASP A C 1
ATOM 700 O O . ASP A 1 87 ? -9.103 3.435 -14.062 1.00 97.38 87 ASP A O 1
ATOM 704 N N . GLU A 1 88 ? -8.105 4.997 -15.318 1.00 97.75 88 GLU A N 1
ATOM 705 C CA . GLU A 1 88 ? -8.006 4.148 -16.521 1.00 97.75 88 GLU A CA 1
ATOM 706 C C . GLU A 1 88 ? -7.039 2.970 -16.329 1.00 97.75 88 GLU A C 1
ATOM 708 O O . GLU A 1 88 ? -7.123 1.969 -17.042 1.00 97.75 88 GLU A O 1
ATOM 713 N N . LEU A 1 89 ? -6.147 3.047 -15.337 1.00 97.44 89 LEU A N 1
ATOM 714 C CA . LEU A 1 89 ? -5.232 1.966 -14.982 1.00 97.44 89 LEU A CA 1
ATOM 715 C C . LEU A 1 89 ? -5.930 0.843 -14.191 1.00 97.44 89 LEU A C 1
ATOM 717 O O . LEU A 1 89 ? -5.505 -0.316 -14.236 1.00 97.44 89 LEU A O 1
ATOM 721 N N . LEU A 1 90 ? -7.020 1.152 -13.482 1.00 97.19 90 LEU A N 1
ATOM 722 C CA . LEU A 1 90 ? -7.673 0.230 -12.546 1.00 97.19 90 LEU A CA 1
ATOM 723 C C . LEU A 1 90 ? -8.198 -1.070 -13.175 1.00 97.19 90 LEU A C 1
ATOM 725 O O . LEU A 1 90 ? -7.993 -2.119 -12.559 1.00 97.19 90 LEU A O 1
ATOM 729 N N . PRO A 1 91 ? -8.797 -1.087 -14.384 1.00 97.50 91 PRO A N 1
ATOM 730 C CA . PRO A 1 91 ? -9.221 -2.331 -15.029 1.00 97.50 91 PRO A CA 1
ATOM 731 C C . PRO A 1 91 ? -8.085 -3.343 -15.232 1.00 97.50 91 PRO A C 1
ATOM 733 O O . PRO A 1 91 ? -8.336 -4.546 -15.287 1.00 97.50 91 PRO A O 1
ATOM 736 N N . HIS A 1 92 ? -6.839 -2.870 -15.321 1.00 96.81 92 HIS A N 1
ATOM 737 C CA . HIS A 1 92 ? -5.656 -3.715 -15.469 1.00 96.81 92 HIS A CA 1
ATOM 738 C C . HIS A 1 92 ? -5.085 -4.174 -14.121 1.00 96.81 92 HIS A C 1
ATOM 740 O O . HIS A 1 92 ? -4.547 -5.277 -14.027 1.00 96.81 92 HIS A O 1
ATOM 746 N N . ILE A 1 93 ? -5.204 -3.347 -13.078 1.00 95.44 93 ILE A N 1
ATOM 747 C CA . ILE A 1 93 ? -4.586 -3.593 -11.767 1.00 95.44 93 ILE A CA 1
ATOM 748 C C . ILE A 1 93 ? -5.506 -4.361 -10.815 1.00 95.44 93 ILE A C 1
ATOM 750 O O . ILE A 1 93 ? -5.037 -5.252 -10.109 1.00 95.44 93 ILE A O 1
ATOM 754 N N . LEU A 1 94 ? -6.808 -4.071 -10.803 1.00 94.56 94 LEU A N 1
ATOM 755 C CA . LEU A 1 94 ? -7.756 -4.683 -9.864 1.00 94.56 94 LEU A CA 1
ATOM 756 C C . LEU A 1 94 ? -7.803 -6.223 -9.935 1.00 94.56 94 LEU A C 1
ATOM 758 O O . LEU A 1 94 ? -7.817 -6.846 -8.869 1.00 94.56 94 LEU A O 1
ATOM 762 N N . PRO A 1 95 ? -7.776 -6.872 -11.121 1.00 95.31 95 PRO A N 1
ATOM 763 C CA . PRO A 1 95 ? -7.727 -8.332 -11.192 1.00 95.31 95 PRO A CA 1
ATOM 764 C C . PRO A 1 95 ? -6.478 -8.905 -10.512 1.00 95.31 95 PRO A C 1
ATOM 766 O O . PRO A 1 95 ? -6.576 -9.872 -9.762 1.00 95.31 95 PRO A O 1
ATOM 769 N N . LEU A 1 96 ? -5.324 -8.259 -10.711 1.00 94.56 96 LEU A N 1
ATOM 770 C CA . LEU A 1 96 ? -4.058 -8.665 -10.104 1.00 94.56 96 LEU A CA 1
ATOM 771 C C . LEU A 1 96 ? -4.091 -8.462 -8.587 1.00 94.56 96 LEU A C 1
ATOM 773 O O . LEU A 1 96 ? -3.745 -9.370 -7.840 1.00 94.56 96 LEU A O 1
ATOM 777 N N . LEU A 1 97 ? -4.554 -7.302 -8.110 1.00 94.38 97 LEU A N 1
ATOM 778 C CA . LEU A 1 97 ? -4.649 -7.017 -6.674 1.00 94.38 97 LEU A CA 1
ATOM 779 C C . LEU A 1 97 ? -5.496 -8.051 -5.932 1.00 94.38 97 LEU A C 1
ATOM 781 O O . LEU A 1 97 ? -5.107 -8.487 -4.850 1.00 94.38 97 LEU A O 1
ATOM 785 N N . LYS A 1 98 ? -6.613 -8.491 -6.522 1.00 90.69 98 LYS A N 1
ATOM 786 C CA . LYS A 1 98 ? -7.481 -9.507 -5.915 1.00 90.69 98 LYS A CA 1
ATOM 787 C C . LYS A 1 98 ? -6.769 -10.847 -5.712 1.00 90.69 98 LYS A C 1
ATOM 789 O O . LYS A 1 98 ? -7.018 -11.522 -4.718 1.00 90.69 98 LYS A O 1
ATOM 794 N N . GLU A 1 99 ? -5.889 -11.232 -6.631 1.00 93.19 99 GLU A N 1
ATOM 795 C CA . GLU A 1 99 ? -5.095 -12.459 -6.512 1.00 93.19 99 GLU A CA 1
ATOM 796 C C . GLU A 1 99 ? -3.936 -12.303 -5.519 1.00 93.19 99 GLU A C 1
ATOM 798 O O . GLU A 1 99 ? -3.597 -13.248 -4.806 1.00 93.19 99 GLU A O 1
ATOM 803 N N . LEU A 1 100 ? -3.337 -11.112 -5.453 1.00 95.25 100 LEU A N 1
ATOM 804 C CA . LEU A 1 100 ? -2.152 -10.852 -4.638 1.00 95.25 100 LEU A CA 1
ATOM 805 C C . LEU A 1 100 ? -2.493 -10.633 -3.157 1.00 95.25 100 LEU A C 1
ATOM 807 O O . LEU A 1 100 ? -1.891 -11.278 -2.303 1.00 95.25 100 LEU A O 1
ATOM 811 N N . LEU A 1 101 ? -3.464 -9.770 -2.835 1.00 94.75 101 LEU A N 1
ATOM 812 C CA . LEU A 1 101 ? -3.737 -9.295 -1.463 1.00 94.75 101 L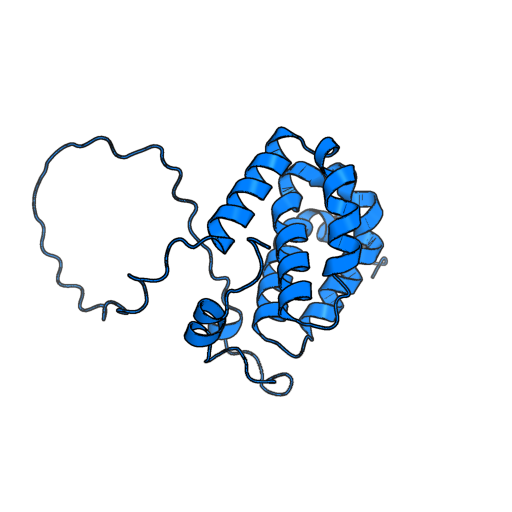EU A CA 1
ATOM 813 C C . LEU A 1 101 ? -4.173 -10.390 -0.480 1.00 94.75 101 LEU A C 1
ATOM 815 O O . LEU A 1 101 ? -4.041 -10.219 0.732 1.00 94.75 101 LEU A O 1
ATOM 819 N N . PHE A 1 102 ? -4.684 -11.506 -0.995 1.00 91.38 102 PHE A N 1
ATOM 820 C CA . PHE A 1 102 ? -5.169 -12.639 -0.203 1.00 91.38 102 PHE A CA 1
ATOM 821 C C . PHE A 1 102 ? -4.318 -13.897 -0.405 1.00 91.38 102 PHE A C 1
ATOM 823 O O . PHE A 1 102 ? -4.713 -14.994 -0.005 1.00 91.38 102 PHE A O 1
ATOM 830 N N . HIS A 1 103 ? -3.151 -13.762 -1.038 1.00 95.31 103 HIS A N 1
ATOM 831 C CA . HIS A 1 103 ? -2.271 -14.892 -1.284 1.00 95.31 103 HIS A CA 1
ATOM 832 C C . HIS A 1 103 ? -1.678 -15.434 0.028 1.00 95.31 103 HIS A C 1
ATOM 834 O O . HIS A 1 103 ? -1.320 -14.681 0.934 1.00 95.31 103 HIS A O 1
ATOM 840 N N . HIS A 1 104 ? -1.558 -16.761 0.119 1.00 93.62 104 HIS A N 1
ATOM 841 C CA . HIS A 1 104 ? -1.036 -17.442 1.306 1.00 93.62 104 HIS A CA 1
ATOM 842 C C . HIS A 1 104 ? 0.472 -17.214 1.505 1.00 93.62 104 HIS A C 1
ATOM 844 O O . HIS A 1 104 ? 0.926 -17.036 2.631 1.00 93.62 104 HIS A O 1
ATOM 850 N N . GLU A 1 105 ? 1.254 -17.189 0.419 1.00 94.12 105 GLU A N 1
ATOM 851 C CA . GLU A 1 105 ? 2.672 -16.821 0.482 1.00 94.12 105 GLU A CA 1
ATOM 852 C C . GLU A 1 105 ? 2.825 -15.325 0.752 1.00 94.12 105 GLU A C 1
ATOM 854 O O . GLU A 1 105 ? 2.398 -14.487 -0.051 1.00 94.12 105 GLU A O 1
ATOM 859 N N . TRP A 1 106 ? 3.499 -15.003 1.856 1.00 93.38 106 TRP A N 1
ATOM 860 C CA . TRP A 1 106 ? 3.669 -13.633 2.329 1.00 93.38 106 TRP A CA 1
ATOM 861 C C . TRP A 1 106 ? 4.364 -12.731 1.303 1.00 93.38 106 TRP A C 1
ATOM 863 O O . TRP A 1 106 ? 3.926 -11.606 1.129 1.00 93.38 106 TRP A O 1
ATOM 873 N N . VAL A 1 107 ? 5.364 -13.218 0.553 1.00 93.44 107 VAL A N 1
ATOM 874 C CA . VAL A 1 107 ? 6.081 -12.421 -0.469 1.00 93.44 107 VAL A CA 1
ATOM 875 C C . VAL A 1 107 ? 5.130 -11.927 -1.563 1.00 93.44 107 VAL A C 1
ATOM 877 O O . VAL A 1 107 ? 5.279 -10.833 -2.105 1.00 93.44 107 VAL A O 1
ATOM 880 N N . VAL A 1 108 ? 4.132 -12.743 -1.904 1.00 95.19 108 VAL A N 1
ATOM 881 C CA . VAL A 1 108 ? 3.129 -12.398 -2.913 1.00 95.19 108 VAL A CA 1
ATOM 882 C C . VAL A 1 108 ? 2.128 -11.402 -2.339 1.00 95.19 108 VAL A C 1
ATOM 884 O O . VAL A 1 108 ? 1.867 -10.383 -2.981 1.00 95.19 108 VAL A O 1
ATOM 887 N N . LYS A 1 109 ? 1.641 -11.659 -1.120 1.00 96.00 109 LYS A N 1
ATOM 888 C CA . LYS A 1 109 ? 0.754 -10.755 -0.377 1.00 96.00 109 LYS A CA 1
ATOM 889 C C . LYS A 1 109 ? 1.365 -9.366 -0.217 1.00 96.00 109 LYS A C 1
ATOM 891 O O . LYS A 1 109 ? 0.765 -8.375 -0.616 1.00 96.00 109 LYS A O 1
ATOM 896 N N . GLU A 1 110 ? 2.586 -9.324 0.295 1.00 95.56 110 GLU A N 1
ATOM 897 C CA . GLU A 1 110 ? 3.402 -8.134 0.515 1.00 95.56 110 GLU A CA 1
ATOM 898 C C . GLU A 1 110 ? 3.546 -7.325 -0.785 1.00 95.56 110 GLU A C 1
ATOM 900 O O . GLU A 1 110 ? 3.237 -6.135 -0.804 1.00 95.56 110 GLU A O 1
ATOM 905 N N . SER A 1 111 ? 3.856 -7.980 -1.913 1.00 96.25 111 SER A N 1
ATOM 906 C CA . SER A 1 111 ? 3.921 -7.298 -3.213 1.00 96.25 111 SER A CA 1
ATOM 907 C C . SER A 1 111 ? 2.573 -6.715 -3.665 1.00 96.25 111 SER A C 1
ATOM 909 O O . SER A 1 111 ? 2.541 -5.675 -4.319 1.00 96.25 111 SER A O 1
ATOM 911 N N . GLY A 1 112 ? 1.452 -7.349 -3.303 1.00 97.56 112 GLY A N 1
ATOM 912 C CA . GLY A 1 112 ? 0.109 -6.818 -3.547 1.00 97.56 112 GLY A CA 1
ATOM 913 C C . GLY A 1 112 ? -0.184 -5.568 -2.722 1.00 97.56 112 GLY A C 1
ATOM 914 O O . GLY A 1 112 ? -0.754 -4.610 -3.242 1.00 97.56 112 GLY A O 1
ATOM 915 N N . ILE A 1 113 ? 0.255 -5.550 -1.462 1.00 98.00 113 ILE A N 1
ATOM 916 C CA . ILE A 1 113 ? 0.125 -4.389 -0.573 1.00 98.00 113 ILE A CA 1
ATOM 917 C C . ILE A 1 113 ? 0.979 -3.227 -1.104 1.00 98.00 113 ILE A C 1
ATOM 919 O O . ILE A 1 113 ? 0.473 -2.114 -1.235 1.00 98.00 113 ILE A O 1
ATOM 923 N N . LEU A 1 114 ? 2.215 -3.496 -1.544 1.00 97.50 114 LEU A N 1
ATOM 924 C CA . LEU A 1 114 ? 3.061 -2.509 -2.226 1.00 97.50 114 LEU A CA 1
ATOM 925 C C . LEU A 1 114 ? 2.376 -1.917 -3.471 1.00 97.50 114 LEU A C 1
ATOM 927 O O . LEU A 1 114 ? 2.343 -0.696 -3.625 1.00 97.50 114 LEU A O 1
ATOM 931 N N . VAL A 1 115 ? 1.803 -2.754 -4.348 1.00 97.56 115 VAL A N 1
ATOM 932 C CA . VAL A 1 115 ? 1.055 -2.289 -5.536 1.00 97.56 115 VAL A CA 1
ATOM 933 C C . VAL A 1 115 ? -0.102 -1.378 -5.126 1.00 97.56 115 VAL A C 1
ATOM 935 O O . VAL A 1 115 ? -0.281 -0.319 -5.726 1.00 97.56 115 VAL A O 1
ATOM 938 N N . LEU A 1 116 ? -0.865 -1.763 -4.099 1.00 98.12 116 LEU A N 1
ATOM 939 C CA . LEU A 1 116 ? -2.011 -1.001 -3.606 1.00 98.12 116 LEU A CA 1
ATOM 940 C C . LEU A 1 116 ? -1.607 0.395 -3.101 1.00 98.12 116 LEU A C 1
ATOM 942 O O . LEU A 1 116 ? -2.325 1.364 -3.356 1.00 98.12 116 LEU A O 1
ATOM 946 N N . GLY A 1 117 ? -0.468 0.512 -2.414 1.00 97.75 117 GLY A N 1
ATOM 947 C CA . GLY A 1 117 ? 0.079 1.800 -1.974 1.00 97.75 117 GLY A CA 1
ATOM 948 C C . GLY A 1 117 ? 0.671 2.637 -3.111 1.00 97.75 117 GLY A C 1
ATOM 949 O O . GLY A 1 117 ? 0.499 3.858 -3.124 1.00 97.75 117 GLY A O 1
ATOM 950 N N . ALA A 1 118 ? 1.313 1.997 -4.094 1.00 97.44 118 ALA A N 1
ATOM 951 C CA . ALA A 1 118 ? 1.915 2.672 -5.246 1.00 97.44 118 ALA A CA 1
ATOM 952 C C . ALA A 1 118 ? 0.873 3.365 -6.137 1.00 97.44 118 ALA A C 1
ATOM 954 O O . ALA A 1 118 ? 1.122 4.457 -6.633 1.00 97.44 118 ALA A O 1
ATOM 955 N N . ILE A 1 119 ? -0.315 2.777 -6.313 1.00 98.12 119 ILE A N 1
ATOM 956 C CA . ILE A 1 119 ? -1.372 3.380 -7.144 1.00 98.12 119 ILE A CA 1
ATOM 957 C C . ILE A 1 119 ? -2.214 4.436 -6.415 1.00 98.12 119 ILE A C 1
ATOM 959 O O . ILE A 1 119 ? -3.043 5.088 -7.052 1.00 98.12 119 ILE A O 1
ATOM 963 N N . ALA A 1 120 ? -2.044 4.588 -5.096 1.00 97.75 120 ALA A N 1
ATOM 964 C CA . ALA A 1 120 ? -2.971 5.328 -4.242 1.00 97.75 120 ALA A CA 1
ATOM 965 C C . ALA A 1 120 ? -3.171 6.781 -4.690 1.00 97.75 120 ALA A C 1
ATOM 967 O O . ALA A 1 120 ? -4.301 7.249 -4.762 1.00 97.75 120 ALA A O 1
ATOM 968 N N . GLU A 1 121 ? -2.092 7.487 -5.027 1.00 94.69 121 GLU A N 1
ATOM 969 C CA . GLU A 1 121 ? -2.141 8.909 -5.385 1.00 94.69 121 GLU A CA 1
ATOM 970 C C . GLU A 1 121 ? -2.815 9.146 -6.741 1.00 94.69 121 GLU A C 1
ATOM 972 O O . GLU A 1 121 ? -3.725 9.968 -6.857 1.00 94.69 121 GLU A O 1
ATOM 977 N N . GLY A 1 122 ? -2.427 8.371 -7.755 1.00 96.12 122 GLY A N 1
ATOM 978 C CA . GLY A 1 122 ? -2.963 8.509 -9.105 1.00 96.12 122 GLY A CA 1
ATOM 979 C C . GLY A 1 122 ? -4.393 7.986 -9.273 1.00 96.12 122 GLY A C 1
ATOM 980 O O . GLY A 1 122 ? -5.164 8.557 -10.044 1.00 96.12 122 GLY A O 1
ATOM 981 N N . CYS A 1 123 ? -4.759 6.930 -8.537 1.00 98.12 123 CYS A N 1
ATOM 982 C CA . CYS A 1 123 ? -6.026 6.202 -8.696 1.00 98.12 123 CYS A CA 1
ATOM 983 C C . CYS A 1 123 ? -6.993 6.365 -7.508 1.00 98.12 123 CYS A C 1
ATOM 985 O O . CYS A 1 123 ? -7.935 5.583 -7.377 1.00 98.12 123 CYS A O 1
ATOM 987 N N . MET A 1 124 ? -6.768 7.335 -6.611 1.00 97.50 124 MET A N 1
ATOM 988 C CA . MET A 1 124 ? -7.553 7.493 -5.374 1.00 97.50 124 MET A CA 1
ATOM 989 C C . MET A 1 124 ? -9.064 7.484 -5.635 1.00 97.50 124 MET A C 1
ATOM 991 O O . MET A 1 124 ? -9.807 6.767 -4.968 1.00 97.50 124 MET A O 1
ATOM 995 N N . GLN A 1 125 ? -9.526 8.262 -6.618 1.00 97.25 125 GLN A N 1
ATOM 996 C CA . GLN A 1 125 ? -10.953 8.455 -6.866 1.00 97.25 125 GLN A CA 1
ATOM 997 C C . GLN A 1 125 ? -11.647 7.154 -7.284 1.00 97.25 125 GLN A C 1
ATOM 999 O O . GLN A 1 125 ? -12.717 6.837 -6.755 1.00 97.25 125 GLN A O 1
ATOM 1004 N N . GLY A 1 126 ? -11.034 6.380 -8.179 1.00 97.69 126 GLY A N 1
ATOM 1005 C CA . GLY A 1 126 ? -11.535 5.071 -8.579 1.00 97.69 126 GLY A CA 1
ATOM 1006 C C . GLY A 1 126 ? -11.327 3.984 -7.523 1.00 97.69 126 GLY A C 1
ATOM 1007 O O . GLY A 1 126 ? -12.027 2.973 -7.562 1.00 97.69 126 GLY A O 1
ATOM 1008 N N . MET A 1 127 ? -10.426 4.190 -6.557 1.00 98.12 127 MET A N 1
ATOM 1009 C CA . MET A 1 127 ? -10.207 3.268 -5.440 1.00 98.12 127 MET A CA 1
ATOM 1010 C C . MET A 1 127 ? -11.230 3.421 -4.306 1.00 98.12 127 MET A C 1
ATOM 1012 O O . MET A 1 127 ? -11.522 2.424 -3.645 1.00 98.12 127 MET A O 1
ATOM 1016 N N . ILE A 1 128 ? -11.823 4.608 -4.106 1.00 97.19 128 ILE A N 1
ATOM 1017 C CA . ILE A 1 128 ? -12.806 4.892 -3.033 1.00 97.19 128 ILE A CA 1
ATOM 1018 C C . ILE A 1 128 ? -13.878 3.800 -2.854 1.00 97.19 128 ILE A C 1
ATOM 1020 O O . ILE A 1 128 ? -14.119 3.426 -1.707 1.00 97.19 128 ILE A O 1
ATOM 1024 N N . PRO A 1 129 ? -14.514 3.250 -3.911 1.00 97.12 129 PRO A N 1
ATOM 1025 C CA . PRO A 1 129 ? -15.535 2.211 -3.755 1.00 97.12 129 PRO A CA 1
ATOM 1026 C C . PRO A 1 129 ? -15.040 0.927 -3.074 1.00 97.12 129 PRO A C 1
ATOM 1028 O O . PRO A 1 129 ? -15.848 0.193 -2.514 1.00 97.12 129 PRO A O 1
ATOM 1031 N N . TYR A 1 130 ? -13.734 0.654 -3.120 1.00 96.50 130 TYR A N 1
ATOM 1032 C CA . TYR A 1 130 ? -13.112 -0.553 -2.568 1.00 96.50 130 TYR A CA 1
ATOM 1033 C C . TYR A 1 130 ? -12.497 -0.323 -1.179 1.00 96.50 130 TYR A C 1
ATOM 1035 O O . TYR A 1 130 ? -12.305 -1.275 -0.424 1.00 96.50 130 TYR A O 1
ATOM 1043 N N . LEU A 1 131 ? -12.198 0.929 -0.811 1.00 96.19 131 LEU A N 1
ATOM 1044 C CA . LEU A 1 131 ? -11.551 1.268 0.464 1.00 96.19 131 LEU A CA 1
ATOM 1045 C C . LEU A 1 131 ? -12.317 0.819 1.723 1.00 96.19 131 LEU A C 1
ATOM 1047 O O . LEU A 1 131 ? -11.642 0.399 2.664 1.00 96.19 131 LEU A O 1
ATOM 1051 N N . PRO A 1 132 ? -13.667 0.808 1.767 1.00 95.62 132 PRO A N 1
ATOM 1052 C CA . PRO A 1 132 ? -14.404 0.275 2.915 1.00 95.62 132 PRO A CA 1
ATOM 1053 C C . PRO A 1 132 ? -14.097 -1.191 3.242 1.00 95.62 132 PRO A C 1
ATOM 1055 O O . PRO A 1 132 ? -14.224 -1.589 4.393 1.00 95.62 132 PRO A O 1
ATOM 1058 N N . GLU A 1 133 ? -13.687 -1.992 2.255 1.00 94.56 133 GLU A N 1
ATOM 1059 C CA . GLU A 1 133 ? -13.265 -3.385 2.459 1.00 94.56 133 GLU A CA 1
ATOM 1060 C C . GLU A 1 133 ? -11.742 -3.489 2.631 1.00 94.56 133 GLU A C 1
ATOM 1062 O O . GLU A 1 133 ? -11.250 -4.192 3.515 1.00 94.56 133 GLU A O 1
ATOM 1067 N N . LEU A 1 134 ? -10.984 -2.752 1.813 1.00 96.31 134 LEU A N 1
ATOM 1068 C CA . LEU A 1 134 ? -9.524 -2.836 1.790 1.00 96.31 134 LEU A CA 1
ATOM 1069 C C . LEU A 1 134 ? -8.866 -2.275 3.054 1.00 96.31 134 LEU A C 1
ATOM 1071 O O . LEU A 1 134 ? -7.882 -2.844 3.515 1.00 96.31 134 LEU A O 1
ATOM 1075 N N . ILE A 1 135 ? -9.378 -1.183 3.628 1.00 96.56 135 ILE A N 1
ATOM 1076 C CA . ILE A 1 135 ? -8.768 -0.570 4.816 1.00 96.56 135 ILE A CA 1
ATOM 1077 C C . ILE A 1 135 ? -8.881 -1.486 6.044 1.00 96.56 135 ILE A C 1
ATOM 1079 O O . ILE A 1 135 ? -7.843 -1.743 6.655 1.00 96.56 135 ILE A O 1
ATOM 1083 N N . PRO A 1 136 ? -10.050 -2.065 6.388 1.00 95.62 136 PRO A N 1
ATOM 1084 C CA . PRO A 1 136 ? -10.127 -3.076 7.443 1.00 95.62 136 PRO A CA 1
ATOM 1085 C C . PRO A 1 136 ? -9.209 -4.284 7.208 1.00 95.62 136 PRO A C 1
ATOM 1087 O O . PRO A 1 136 ? -8.574 -4.755 8.151 1.00 95.62 136 PRO A O 1
ATOM 1090 N N . HIS A 1 137 ? -9.086 -4.760 5.962 1.00 95.56 137 HIS A N 1
ATOM 1091 C CA . HIS A 1 137 ? -8.155 -5.843 5.613 1.00 95.56 137 HIS A CA 1
ATOM 1092 C C . HIS A 1 137 ? -6.692 -5.454 5.865 1.00 95.56 137 HIS A C 1
ATOM 1094 O O . HIS A 1 137 ? -5.935 -6.221 6.458 1.00 95.56 137 HIS A O 1
ATOM 1100 N N . LEU A 1 138 ? -6.286 -4.242 5.479 1.00 97.06 138 LEU A N 1
ATOM 1101 C CA . LEU A 1 138 ? -4.946 -3.730 5.772 1.00 97.06 138 LEU A CA 1
ATOM 1102 C C . LEU A 1 138 ? -4.717 -3.580 7.281 1.00 97.06 138 LEU A C 1
ATOM 1104 O O . LEU A 1 138 ? -3.651 -3.940 7.760 1.00 97.06 138 LEU A O 1
ATOM 1108 N N . ILE A 1 139 ? -5.709 -3.136 8.057 1.00 96.25 139 ILE A N 1
ATOM 1109 C CA . ILE A 1 139 ? -5.590 -3.080 9.524 1.00 96.25 139 ILE A CA 1
ATOM 1110 C C . ILE A 1 139 ? -5.341 -4.481 10.104 1.00 96.25 139 ILE A C 1
ATOM 1112 O O . ILE A 1 139 ? -4.497 -4.627 10.981 1.00 96.25 139 ILE A O 1
ATOM 1116 N N . GLN A 1 140 ? -5.994 -5.527 9.587 1.00 95.56 140 GLN A N 1
ATOM 1117 C CA . GLN A 1 140 ? -5.697 -6.910 9.992 1.00 95.56 140 GLN A CA 1
ATOM 1118 C C . GLN A 1 140 ? -4.267 -7.332 9.618 1.00 95.56 140 GLN A C 1
ATOM 1120 O O . GLN A 1 140 ? -3.613 -8.038 10.384 1.00 95.56 140 GLN A O 1
ATOM 1125 N N . CYS A 1 141 ? -3.752 -6.871 8.474 1.00 95.81 141 CYS A N 1
ATOM 1126 C CA . CYS A 1 141 ? -2.378 -7.145 8.039 1.00 95.81 141 CYS A CA 1
ATOM 1127 C C . CYS A 1 141 ? -1.309 -6.479 8.928 1.00 95.81 141 CYS A C 1
ATOM 1129 O O . CYS A 1 141 ? -0.156 -6.905 8.897 1.00 95.81 141 CYS A O 1
ATOM 1131 N N . LEU A 1 142 ? -1.666 -5.492 9.762 1.00 94.88 142 LEU A N 1
ATOM 1132 C CA . LEU A 1 142 ? -0.753 -4.941 10.776 1.00 94.88 142 LEU A CA 1
ATOM 1133 C C . LEU A 1 142 ? -0.388 -5.958 11.865 1.00 94.88 142 LEU A C 1
ATOM 1135 O O . LEU A 1 142 ? 0.594 -5.763 12.570 1.00 94.88 142 LEU A O 1
ATOM 1139 N N . SER A 1 143 ? -1.150 -7.044 11.994 1.00 92.94 143 SER A N 1
ATOM 1140 C CA . SER A 1 143 ? -0.852 -8.168 12.888 1.00 92.94 143 SER A CA 1
ATOM 1141 C C . SER A 1 143 ? -0.326 -9.395 12.129 1.00 92.94 143 SER A C 1
ATOM 1143 O O . SER A 1 143 ? -0.441 -10.514 12.619 1.00 92.94 143 SER A O 1
ATOM 1145 N N . ASP A 1 144 ? 0.207 -9.227 10.912 1.00 93.69 144 ASP A N 1
ATOM 1146 C CA . ASP A 1 144 ? 0.804 -10.339 10.163 1.00 93.69 144 ASP A CA 1
ATOM 1147 C C . ASP A 1 144 ? 2.085 -10.851 10.851 1.00 93.69 144 ASP A C 1
ATOM 1149 O O . ASP A 1 144 ? 2.835 -10.102 11.481 1.00 93.69 144 ASP A O 1
ATOM 1153 N N . LYS A 1 145 ? 2.359 -12.149 10.687 1.00 88.88 145 LYS A N 1
ATOM 1154 C CA . LYS A 1 145 ? 3.511 -12.846 11.278 1.00 88.88 145 LYS A CA 1
ATOM 1155 C C . LYS A 1 145 ? 4.861 -12.402 10.727 1.00 88.88 145 LYS A C 1
ATOM 1157 O O . LYS A 1 145 ? 5.888 -12.828 11.244 1.00 88.88 145 LYS A O 1
ATOM 1162 N N . LYS A 1 146 ? 4.867 -11.668 9.613 1.00 86.19 146 LYS A N 1
ATOM 1163 C CA . LYS A 1 146 ? 6.079 -11.201 8.940 1.00 86.19 146 LYS A CA 1
ATOM 1164 C C . LYS A 1 146 ? 6.218 -9.693 9.098 1.00 86.19 146 LYS A C 1
ATOM 1166 O O . LYS A 1 146 ? 5.392 -8.952 8.561 1.00 86.19 146 LYS A O 1
ATOM 1171 N N . ALA A 1 147 ? 7.303 -9.245 9.730 1.00 85.69 147 ALA A N 1
ATOM 1172 C CA . ALA A 1 147 ? 7.628 -7.827 9.909 1.00 85.69 147 ALA A CA 1
ATOM 1173 C C . ALA A 1 147 ? 7.569 -7.034 8.596 1.00 85.69 147 ALA A C 1
ATOM 1175 O O . ALA A 1 147 ? 6.960 -5.968 8.530 1.00 85.69 147 ALA A O 1
ATOM 1176 N N . LEU A 1 148 ? 8.080 -7.604 7.500 1.00 87.19 148 LEU A N 1
ATOM 1177 C CA . LEU A 1 148 ? 8.034 -6.971 6.176 1.00 87.19 148 LEU A CA 1
ATOM 1178 C C . LEU A 1 148 ? 6.603 -6.731 5.664 1.00 87.19 148 LEU A C 1
ATOM 1180 O O . LEU A 1 148 ? 6.349 -5.709 5.028 1.00 87.19 148 LEU A O 1
ATOM 1184 N N . VAL A 1 149 ? 5.652 -7.624 5.973 1.00 92.75 149 VAL A N 1
ATOM 1185 C CA . VAL A 1 149 ? 4.228 -7.414 5.657 1.00 92.75 149 VAL A CA 1
ATOM 1186 C C . VAL A 1 149 ? 3.663 -6.284 6.516 1.00 92.75 149 VAL A C 1
ATOM 1188 O O . VAL A 1 149 ? 2.988 -5.402 5.981 1.00 92.75 149 VAL A O 1
ATOM 1191 N N . ARG A 1 150 ? 3.962 -6.263 7.823 1.00 93.50 150 ARG A N 1
ATOM 1192 C CA . ARG A 1 150 ? 3.521 -5.191 8.736 1.00 93.50 150 ARG A CA 1
ATOM 1193 C C . ARG A 1 150 ? 4.050 -3.826 8.279 1.00 93.50 150 ARG A C 1
ATOM 1195 O O . ARG A 1 150 ? 3.273 -2.887 8.111 1.00 93.50 150 ARG A O 1
ATOM 1202 N N . SER A 1 151 ? 5.342 -3.746 7.967 1.00 90.56 151 SER A N 1
ATOM 1203 C CA . SER A 1 151 ? 6.028 -2.533 7.510 1.00 90.56 151 SER A CA 1
ATOM 1204 C C . SER A 1 151 ? 5.422 -1.968 6.218 1.00 90.56 151 SER A C 1
ATOM 1206 O O . SER A 1 151 ? 5.024 -0.796 6.176 1.00 90.56 151 SER A O 1
ATOM 1208 N N . ILE A 1 152 ? 5.232 -2.795 5.177 1.00 94.94 152 ILE A N 1
ATOM 1209 C CA . ILE A 1 152 ? 4.614 -2.311 3.929 1.00 94.94 152 ILE A CA 1
ATOM 1210 C C . ILE A 1 152 ? 3.139 -1.933 4.114 1.00 94.94 152 ILE A C 1
ATOM 1212 O O . ILE A 1 152 ? 2.628 -1.036 3.435 1.00 94.94 152 ILE A O 1
ATOM 1216 N N . THR A 1 153 ? 2.449 -2.585 5.050 1.00 97.06 153 THR A N 1
ATOM 1217 C CA . THR A 1 153 ? 1.060 -2.275 5.399 1.00 97.06 153 THR A CA 1
ATOM 1218 C C . THR A 1 153 ? 0.962 -0.903 6.055 1.00 97.06 153 THR A C 1
ATOM 1220 O O . THR A 1 153 ? 0.128 -0.101 5.634 1.00 97.06 153 THR A O 1
ATOM 1223 N N . CYS A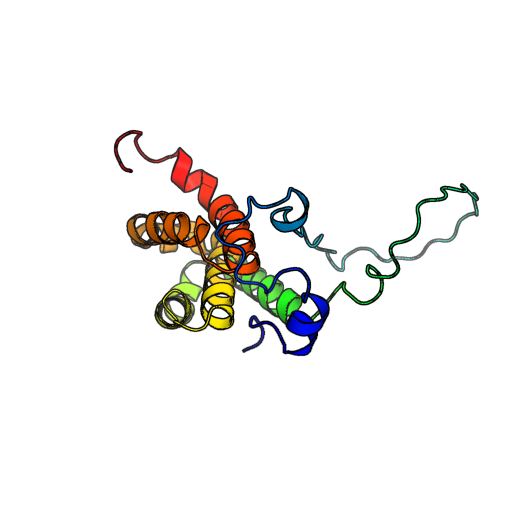 1 154 ? 1.847 -0.583 7.005 1.00 96.69 154 CYS A N 1
ATOM 1224 C CA . CYS A 1 154 ? 1.953 0.752 7.601 1.00 96.69 154 CYS A CA 1
ATOM 1225 C C . CYS A 1 154 ? 2.170 1.826 6.531 1.00 96.69 154 CYS A C 1
ATOM 1227 O O . CYS A 1 154 ? 1.446 2.826 6.487 1.00 96.69 154 CYS A O 1
ATOM 1229 N N . TRP A 1 155 ? 3.127 1.600 5.625 1.00 96.12 155 TRP A N 1
ATOM 1230 C CA . TRP A 1 155 ? 3.381 2.524 4.521 1.00 96.12 155 TRP A CA 1
ATOM 1231 C C . TRP A 1 155 ? 2.142 2.700 3.634 1.00 96.12 155 TRP A C 1
ATOM 1233 O O . TRP A 1 155 ? 1.743 3.830 3.350 1.00 96.12 155 TRP A O 1
ATOM 1243 N N . THR A 1 156 ? 1.476 1.608 3.260 1.00 98.12 156 THR A N 1
ATOM 1244 C CA . THR A 1 156 ? 0.292 1.638 2.388 1.00 98.12 156 THR A CA 1
ATOM 1245 C C . THR A 1 156 ? -0.889 2.342 3.049 1.00 98.12 156 THR A C 1
ATOM 1247 O O . THR A 1 156 ? -1.519 3.189 2.419 1.00 98.12 156 THR A O 1
ATOM 1250 N N . LEU A 1 157 ? -1.162 2.072 4.329 1.00 97.81 157 LEU A N 1
ATOM 1251 C CA . LEU A 1 157 ? -2.194 2.776 5.096 1.00 97.81 157 LEU A CA 1
ATOM 1252 C C . LEU A 1 157 ? -1.925 4.284 5.147 1.00 97.81 157 LEU A C 1
ATOM 1254 O O . LEU A 1 157 ? -2.861 5.068 4.990 1.00 97.81 157 LEU A O 1
ATOM 1258 N N . SER A 1 158 ? -0.660 4.705 5.275 1.00 97.31 158 SER A N 1
ATOM 1259 C CA . SER A 1 158 ? -0.312 6.133 5.260 1.00 97.31 158 SER A CA 1
ATOM 1260 C C . SER A 1 158 ? -0.717 6.829 3.951 1.00 97.31 158 SER A C 1
ATOM 1262 O O . SER A 1 158 ? -1.182 7.969 3.978 1.00 97.31 158 SER A O 1
ATOM 1264 N N . ARG A 1 159 ? -0.647 6.128 2.808 1.00 97.69 159 ARG A N 1
ATOM 1265 C CA . ARG A 1 159 ? -1.048 6.657 1.489 1.00 97.69 159 ARG A CA 1
ATOM 1266 C C . ARG A 1 159 ? -2.560 6.885 1.377 1.00 97.69 159 ARG A C 1
ATOM 1268 O O . ARG A 1 159 ? -2.991 7.739 0.608 1.00 97.69 159 ARG A O 1
ATOM 1275 N N . TYR A 1 160 ? -3.360 6.177 2.175 1.00 97.81 160 TYR A N 1
ATOM 1276 C CA . TYR A 1 160 ? -4.818 6.335 2.251 1.00 97.81 160 TYR A CA 1
ATOM 1277 C C . TYR A 1 160 ? -5.287 7.114 3.490 1.00 97.81 160 TYR A C 1
ATOM 1279 O O . TYR A 1 160 ? -6.492 7.283 3.682 1.00 97.81 160 TYR A O 1
ATOM 1287 N N . ALA A 1 161 ? -4.373 7.642 4.312 1.00 96.00 161 ALA A N 1
ATOM 1288 C CA . ALA A 1 161 ? -4.705 8.281 5.587 1.00 96.00 161 ALA A CA 1
ATOM 1289 C C . ALA A 1 161 ? -5.710 9.433 5.440 1.00 96.00 161 ALA A C 1
ATOM 1291 O O . ALA A 1 161 ? -6.619 9.554 6.256 1.00 96.00 161 ALA A O 1
ATOM 1292 N N . HIS A 1 162 ? -5.605 10.232 4.369 1.00 95.56 162 HIS A N 1
ATOM 1293 C CA . HIS A 1 162 ? -6.562 11.308 4.088 1.00 95.56 162 HIS A CA 1
ATOM 1294 C C . HIS A 1 162 ? -8.000 10.785 3.957 1.00 95.56 162 HIS A C 1
ATOM 1296 O O . HIS A 1 162 ? -8.934 11.378 4.492 1.00 95.56 162 HIS A O 1
ATOM 1302 N N . TRP A 1 163 ? -8.186 9.652 3.273 1.00 95.88 163 TRP A N 1
ATOM 1303 C CA . TRP A 1 163 ? -9.501 9.033 3.166 1.00 95.88 163 TRP A CA 1
ATOM 1304 C C . TRP A 1 163 ? -9.981 8.532 4.529 1.00 95.88 163 TRP A C 1
ATOM 1306 O O . TRP A 1 163 ? -11.119 8.820 4.896 1.00 95.88 163 TRP A O 1
ATOM 1316 N N . VAL A 1 164 ? -9.113 7.873 5.304 1.00 94.94 164 VAL A N 1
ATOM 1317 C CA . VAL A 1 164 ? -9.451 7.339 6.635 1.00 94.94 164 VAL A CA 1
ATOM 1318 C C . VAL A 1 164 ? -9.935 8.445 7.576 1.00 94.94 164 VAL A C 1
ATOM 1320 O O . VAL A 1 164 ? -11.013 8.322 8.148 1.00 94.94 164 VAL A O 1
ATOM 1323 N N . VAL A 1 165 ? -9.202 9.558 7.688 1.00 94.69 165 VAL A N 1
ATOM 1324 C CA . VAL A 1 165 ? -9.578 10.668 8.591 1.00 94.69 165 VAL A CA 1
ATOM 1325 C C . VAL A 1 165 ? -10.815 11.442 8.127 1.00 94.69 165 VAL A C 1
ATOM 1327 O O . VAL A 1 165 ? -11.398 12.189 8.907 1.00 94.69 165 VAL A O 1
ATOM 1330 N N . SER A 1 166 ? -11.219 11.278 6.863 1.00 92.81 166 SER A N 1
ATOM 1331 C CA . SER A 1 166 ? -12.443 11.877 6.320 1.00 92.81 166 SER A CA 1
ATOM 1332 C C . SER A 1 166 ? -13.702 11.038 6.569 1.00 92.81 166 SER A C 1
ATOM 1334 O O . SER A 1 166 ? -14.805 11.512 6.292 1.00 92.81 166 SER A O 1
ATOM 1336 N N . GLN A 1 167 ? -13.561 9.808 7.080 1.00 90.00 167 GLN A N 1
ATOM 1337 C CA . GLN A 1 167 ? -14.706 8.948 7.375 1.00 90.00 167 GLN A CA 1
ATOM 1338 C C . GLN A 1 167 ? -15.418 9.376 8.670 1.00 90.00 167 GLN A C 1
ATOM 1340 O O . GLN A 1 167 ? -14.780 9.909 9.581 1.00 90.00 167 GLN A O 1
ATOM 1345 N N . PRO A 1 168 ? -16.739 9.142 8.789 1.00 84.44 168 PRO A N 1
ATOM 1346 C CA . PRO A 1 168 ? -17.461 9.400 10.029 1.00 84.44 168 PRO A CA 1
ATOM 1347 C C . PRO A 1 168 ? -16.872 8.585 11.197 1.00 84.44 168 PRO A C 1
ATOM 1349 O O . PRO A 1 168 ? -16.527 7.418 10.979 1.00 84.44 168 PRO A O 1
ATOM 1352 N N . PRO A 1 169 ? -16.835 9.136 12.429 1.00 69.69 169 PRO A N 1
ATOM 1353 C CA . PRO A 1 169 ? -16.250 8.477 13.605 1.00 69.69 169 PRO A CA 1
ATOM 1354 C C . PRO A 1 169 ? -16.812 7.083 13.918 1.00 69.69 169 PRO A C 1
ATOM 1356 O O . PRO A 1 169 ? -16.135 6.289 14.556 1.00 69.69 169 PRO A O 1
ATOM 1359 N N . ASP A 1 170 ? -18.028 6.786 13.453 1.00 67.56 170 ASP A N 1
ATOM 1360 C CA . ASP A 1 170 ? -18.790 5.588 13.816 1.00 67.56 170 ASP A CA 1
ATOM 1361 C C . ASP A 1 170 ? -18.729 4.465 12.756 1.00 67.56 170 ASP A C 1
ATOM 1363 O O . ASP A 1 170 ? -19.560 3.557 12.770 1.00 67.56 170 ASP A O 1
ATOM 1367 N N . THR A 1 171 ? -17.804 4.540 11.791 1.00 60.34 171 THR A N 1
ATOM 1368 C CA . THR A 1 171 ? -17.784 3.628 10.622 1.00 60.34 171 THR A CA 1
ATOM 1369 C C . THR A 1 171 ? -16.831 2.430 10.774 1.00 60.34 171 THR A C 1
ATOM 1371 O O . THR A 1 171 ? -16.844 1.556 9.910 1.00 60.34 171 THR A O 1
ATOM 1374 N N . TYR A 1 172 ? -16.041 2.343 11.854 1.00 51.94 172 TYR A N 1
ATOM 1375 C CA . TYR A 1 172 ? -15.050 1.274 12.074 1.00 51.94 172 TYR A CA 1
ATOM 1376 C C . TYR A 1 172 ? -14.969 0.832 13.533 1.00 51.94 172 TYR A C 1
ATOM 1378 O O . TYR A 1 172 ? -15.001 1.719 14.415 1.00 51.94 172 TYR A O 1
#

Sequence (172 aa):
NGMKYSDIDIILLKGDVEEDETIPDSEQDIRPRFHRSRTVAQQHDEDGIEEEEDDDDEIDDDDTISDWNLRKCSAAALDVLANVYRDELLPHILPLLKELLFHHEWVVKESGILVLGAIAEGCMQGMIPYLPELIPHLIQCLSDKKALVRSITCWTLSRYAHWVVSQPPDTY